Protein AF-A0A6G9YJP0-F1 (afdb_monomer)

Radius of gyration: 30.16 Å; Cα contacts (8 Å, |Δi|>4): 294; chains: 1; bounding box: 68×44×84 Å

Solvent-accessible surface area (backbone atoms only — not comparable to full-atom values): 7882 Å² total; per-residue (Å²): 136,83,89,80,90,82,89,82,90,79,85,84,78,86,76,83,77,82,79,72,84,78,80,77,76,80,76,72,69,74,70,76,77,75,74,80,74,77,34,24,38,67,34,44,14,26,33,67,63,33,75,27,62,75,21,56,33,80,40,74,47,79,42,38,86,85,32,65,51,50,36,40,43,47,75,54,76,90,77,73,64,51,41,29,36,56,25,18,42,87,87,50,48,81,44,77,42,80,38,60,91,37,66,36,70,38,48,33,6,62,37,79,44,65,46,33,34,32,22,15,16,74,41,87,62,60,38,44,32,36,39,36,89

Mean predicted aligned error: 12.92 Å

Nearest PDB structures (foldseek):
  5gu5-assembly1_A  TM=5.483E-01  e=7.716E-02  Mus musculus
  1spp-assembly1_A  TM=3.807E-01  e=6.889E-01  Sus scrofa
  3j31-assembly1_Q  TM=4.697E-01  e=1.708E+00  Sulfolobus turreted icosahedral virus 1

pLDDT: mean 83.54, std 19.72, range [42.56, 98.62]

Secondary structure (DSSP, 8-state):
---------------------------------------EEEEEEBSTT-----EE-SS-EE--TT-EEEEEEEEESS---EEEEEEE-TT--EEEEEE-SSEEEEE--S-EE--EEEEE-SSSS-EEEEEE-

Sequence (133 aa):
MKSAARAASVLAIAGVAAAAPLVANSDLLSAPSAQAGSCGGRAFAAPLNKWGPVANSSCNVAGSPGHQVCYTINIIGNGIPVVQARGYDINGNEQWYSIPNSTGCVPWGNVLAVPGIRATTPNVTGVQVTFSH

Structure (mmCIF, N/CA/C/O backbone):
data_AF-A0A6G9YJP0-F1
#
_entry.id   AF-A0A6G9YJP0-F1
#
loop_
_atom_site.group_PDB
_atom_site.id
_atom_site.type_symbol
_atom_site.label_atom_id
_atom_site.label_alt_id
_atom_site.label_comp_id
_atom_site.label_asym_id
_atom_site.label_entity_id
_atom_site.label_seq_id
_atom_site.pdbx_PDB_ins_code
_atom_site.Cartn_x
_atom_site.Cartn_y
_atom_site.Cartn_z
_atom_site.occupancy
_atom_site.B_iso_or_equiv
_atom_site.auth_seq_id
_atom_site.auth_comp_id
_atom_site.auth_asym_id
_atom_site.auth_atom_id
_atom_site.pdbx_PDB_model_num
ATOM 1 N N . MET A 1 1 ? -52.175 -23.305 64.329 1.00 42.72 1 MET A N 1
ATOM 2 C CA . MET A 1 1 ? -51.787 -24.700 64.015 1.00 42.72 1 MET A CA 1
ATOM 3 C C . MET A 1 1 ? -50.297 -24.656 63.689 1.00 42.72 1 MET A C 1
ATOM 5 O O . MET A 1 1 ? -49.944 -23.990 62.735 1.00 42.72 1 MET A O 1
ATOM 9 N N . LYS A 1 2 ? -49.426 -24.844 64.686 1.00 42.56 2 LYS A N 1
ATOM 10 C CA . LYS A 1 2 ? -48.775 -26.104 65.109 1.00 42.56 2 LYS A CA 1
ATOM 11 C C . LYS A 1 2 ? -47.764 -26.654 64.083 1.00 42.56 2 LYS A C 1
ATOM 13 O O . LYS A 1 2 ? -48.178 -27.161 63.052 1.00 42.56 2 LYS A O 1
ATOM 18 N N . SER A 1 3 ? -46.500 -26.666 64.531 1.00 42.84 3 SER A N 1
ATOM 19 C CA . SER A 1 3 ? -45.411 -27.610 64.203 1.00 42.84 3 SER A CA 1
ATOM 20 C C . SER A 1 3 ? -44.682 -27.451 62.860 1.00 42.84 3 SER A C 1
ATOM 22 O O . SER A 1 3 ? -45.304 -27.180 61.849 1.00 42.84 3 SER A O 1
ATOM 24 N N . ALA A 1 4 ? -43.368 -27.676 62.747 1.00 43.12 4 ALA A N 1
ATOM 25 C CA . ALA A 1 4 ? -42.307 -27.941 63.725 1.00 43.12 4 ALA A CA 1
ATOM 26 C C . ALA A 1 4 ? -40.939 -27.786 63.029 1.00 43.12 4 ALA A C 1
ATOM 28 O O . ALA A 1 4 ? -40.803 -28.037 61.834 1.00 43.12 4 ALA A O 1
ATOM 29 N N . ALA A 1 5 ? -39.935 -27.406 63.815 1.00 50.41 5 ALA A N 1
ATOM 30 C CA . ALA A 1 5 ? -38.524 -27.368 63.458 1.00 50.41 5 ALA A CA 1
ATOM 31 C C . ALA A 1 5 ? -37.935 -28.766 63.203 1.00 50.41 5 ALA A C 1
ATOM 33 O O . ALA A 1 5 ? -38.318 -29.715 63.887 1.00 50.41 5 ALA A O 1
ATOM 34 N N . ARG A 1 6 ? -36.904 -28.858 62.350 1.00 47.91 6 ARG A N 1
ATOM 35 C CA . ARG A 1 6 ? -35.779 -29.794 62.535 1.00 47.91 6 ARG A CA 1
ATOM 36 C C . ARG A 1 6 ? -34.473 -29.173 62.038 1.00 47.91 6 ARG A C 1
ATOM 38 O O . ARG A 1 6 ? -34.312 -28.904 60.855 1.00 47.91 6 ARG A O 1
ATOM 45 N N . ALA A 1 7 ? -33.564 -28.957 62.985 1.00 51.50 7 ALA A N 1
ATOM 46 C CA . ALA A 1 7 ? -32.160 -28.650 62.765 1.00 51.50 7 ALA A CA 1
ATOM 47 C C . ALA A 1 7 ? -31.401 -29.941 62.427 1.00 51.50 7 ALA A C 1
ATOM 49 O O . ALA A 1 7 ? -31.645 -30.978 63.046 1.00 51.50 7 ALA A O 1
ATOM 50 N N . ALA A 1 8 ? -30.471 -29.870 61.478 1.00 48.81 8 ALA A N 1
ATOM 51 C CA . ALA A 1 8 ? -29.497 -30.921 61.221 1.00 48.81 8 ALA A CA 1
ATOM 52 C C . ALA A 1 8 ? -28.096 -30.338 61.431 1.00 48.81 8 ALA A C 1
ATOM 54 O O . ALA A 1 8 ? -27.612 -29.535 60.637 1.00 48.81 8 ALA A O 1
ATOM 55 N N . SER A 1 9 ? -27.477 -30.719 62.546 1.00 54.03 9 SER A N 1
ATOM 56 C CA . SER A 1 9 ? -26.060 -30.506 62.822 1.00 54.03 9 SER A CA 1
ATOM 57 C C . SER A 1 9 ? -25.237 -31.444 61.942 1.00 54.03 9 SER A C 1
ATOM 59 O O . SER A 1 9 ? -25.414 -32.659 62.016 1.00 54.03 9 SER A O 1
ATOM 61 N N . VAL A 1 10 ? -24.324 -30.896 61.138 1.00 49.38 10 VAL A N 1
ATOM 62 C CA . VAL A 1 10 ? -23.299 -31.680 60.438 1.00 49.38 10 VAL A CA 1
ATOM 63 C C . VAL A 1 10 ? -21.944 -31.358 61.054 1.00 49.38 10 VAL A C 1
ATOM 65 O O . VAL A 1 10 ? -21.526 -30.206 61.146 1.00 49.38 10 VAL A O 1
ATOM 68 N N . LEU A 1 11 ? -21.317 -32.425 61.533 1.00 54.97 11 LEU A N 1
ATOM 69 C CA . LEU A 1 11 ? -20.037 -32.498 62.214 1.00 54.97 11 LEU A CA 1
ATOM 70 C C . LEU A 1 11 ? -18.901 -32.188 61.223 1.00 54.97 11 LEU A C 1
ATOM 72 O O . LEU A 1 11 ? -18.775 -32.855 60.198 1.00 54.97 11 LEU A O 1
ATOM 76 N N . ALA A 1 12 ? -18.076 -31.185 61.525 1.00 51.31 12 ALA A N 1
ATOM 77 C CA . ALA A 1 12 ? -16.870 -30.882 60.763 1.00 51.31 12 ALA A CA 1
ATOM 78 C C . ALA A 1 12 ? -15.748 -31.854 61.158 1.00 51.31 12 ALA A C 1
ATOM 80 O O . ALA A 1 12 ? -15.359 -31.918 62.324 1.00 51.31 12 ALA A O 1
ATOM 81 N N . ILE A 1 13 ? -15.218 -32.596 60.186 1.00 60.69 13 ILE A N 1
ATOM 82 C CA . ILE A 1 13 ? -14.025 -33.428 60.356 1.00 60.69 13 ILE A CA 1
ATOM 83 C C . ILE A 1 13 ? -12.838 -32.608 59.847 1.00 60.69 13 ILE A C 1
ATOM 85 O O . ILE A 1 13 ? -12.718 -32.349 58.650 1.00 60.69 13 ILE A O 1
ATOM 89 N N . ALA A 1 14 ? -11.987 -32.153 60.765 1.00 48.41 14 ALA A N 1
ATOM 90 C CA . ALA A 1 14 ? -10.747 -31.460 60.443 1.00 48.41 14 ALA A CA 1
ATOM 91 C C . ALA A 1 14 ? -9.723 -32.473 59.906 1.00 48.41 14 ALA A C 1
ATOM 93 O O . ALA A 1 14 ? -9.057 -33.172 60.668 1.00 48.41 14 ALA A O 1
ATOM 94 N N . GLY A 1 15 ? -9.623 -32.574 58.582 1.00 48.25 15 GLY A N 1
ATOM 95 C CA . GLY A 1 15 ? -8.528 -33.272 57.916 1.00 48.25 15 GLY A CA 1
ATOM 96 C C . GLY A 1 15 ? -7.286 -32.388 57.910 1.00 48.25 15 GLY A C 1
ATOM 97 O O . GLY A 1 15 ? -7.248 -31.374 57.216 1.00 48.25 15 GLY A O 1
ATOM 98 N N . VAL A 1 16 ? -6.271 -32.758 58.689 1.00 53.59 16 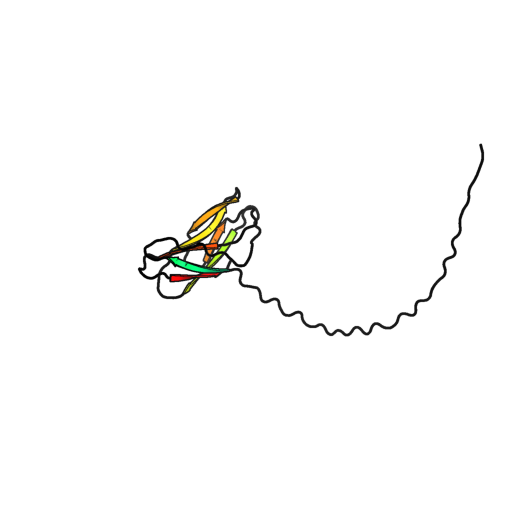VAL A N 1
ATOM 99 C CA . VAL A 1 16 ? -4.960 -32.099 58.668 1.00 53.59 16 VAL A CA 1
ATOM 100 C C . VAL A 1 16 ? -4.215 -32.597 57.430 1.00 53.59 16 VAL A C 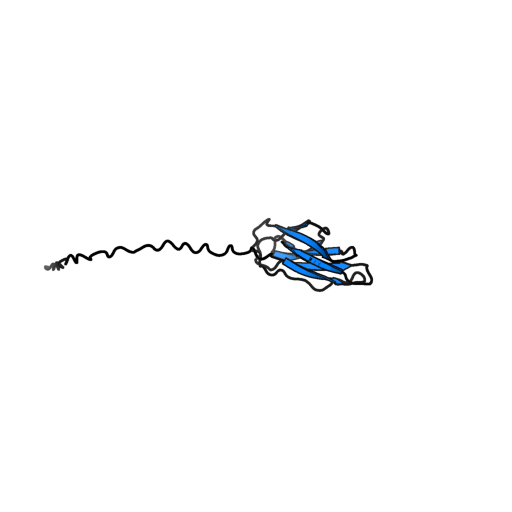1
ATOM 102 O O . VAL A 1 16 ? -3.630 -33.677 57.434 1.00 53.59 16 VAL A O 1
ATOM 105 N N . ALA A 1 17 ? -4.290 -31.842 56.335 1.00 50.12 17 ALA A N 1
ATOM 106 C CA . ALA A 1 17 ? -3.484 -32.101 55.151 1.00 50.12 17 ALA A CA 1
ATOM 107 C C . ALA A 1 17 ? -2.045 -31.639 55.423 1.00 50.12 17 ALA A C 1
ATOM 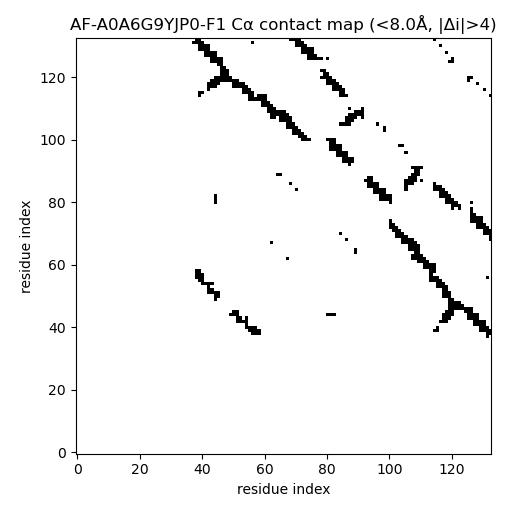109 O O . ALA A 1 17 ? -1.783 -30.447 55.584 1.00 50.12 17 ALA A O 1
ATOM 110 N N . ALA A 1 18 ? -1.113 -32.588 55.495 1.00 56.09 18 ALA A N 1
ATOM 111 C CA . ALA A 1 18 ? 0.312 -32.299 55.504 1.00 56.09 18 ALA A CA 1
ATOM 112 C C . ALA A 1 18 ? 0.692 -31.658 54.158 1.00 56.09 18 ALA A C 1
ATOM 114 O O . ALA A 1 18 ? 0.640 -32.307 53.114 1.00 56.09 18 ALA A O 1
ATOM 115 N N . ALA A 1 19 ? 1.036 -30.371 54.178 1.00 51.34 19 ALA A N 1
ATOM 116 C CA . ALA A 1 19 ? 1.556 -29.668 53.016 1.00 51.34 19 ALA A CA 1
ATOM 117 C C . ALA A 1 19 ? 2.959 -30.204 52.694 1.00 51.34 19 ALA A C 1
ATOM 119 O O . ALA A 1 19 ? 3.905 -29.993 53.453 1.00 51.34 19 ALA A O 1
ATOM 120 N N . 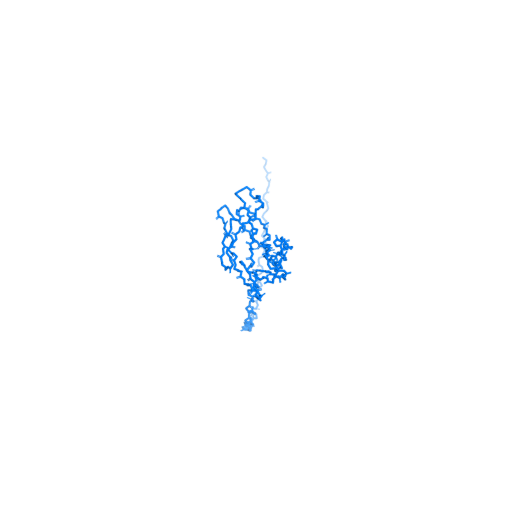ALA A 1 20 ? 3.093 -30.910 51.572 1.00 56.06 20 ALA A N 1
ATOM 121 C CA . ALA A 1 20 ? 4.398 -31.177 50.986 1.00 56.06 20 ALA A CA 1
ATOM 122 C C . ALA A 1 20 ? 5.018 -29.840 50.535 1.00 56.06 20 ALA A C 1
ATOM 124 O O . ALA A 1 20 ? 4.308 -29.021 49.940 1.00 56.06 20 ALA A O 1
ATOM 125 N N . PRO A 1 21 ? 6.314 -29.586 50.787 1.00 54.62 21 PRO A N 1
ATOM 126 C CA . PRO A 1 21 ? 6.976 -28.416 50.236 1.00 54.62 21 PRO A CA 1
ATOM 127 C C . PRO A 1 21 ? 7.010 -28.551 48.709 1.00 54.62 21 PRO A C 1
ATOM 129 O O . PRO A 1 21 ? 7.693 -29.414 48.160 1.00 54.62 21 PRO A O 1
ATOM 132 N N . LEU A 1 22 ? 6.251 -27.697 48.020 1.00 52.09 22 LEU A N 1
ATOM 133 C CA . LEU A 1 22 ? 6.431 -27.455 46.595 1.00 52.09 22 LEU A CA 1
ATOM 134 C C . LEU A 1 22 ? 7.832 -26.873 46.414 1.00 52.09 22 LEU A C 1
ATOM 136 O O . LEU A 1 22 ? 8.088 -25.715 46.741 1.00 52.09 22 LEU A O 1
ATOM 140 N N . VAL A 1 23 ? 8.744 -27.695 45.902 1.00 57.28 23 VAL A N 1
ATOM 141 C CA . VAL A 1 23 ? 10.002 -27.225 45.332 1.00 57.28 23 VAL A CA 1
ATOM 142 C C . VAL A 1 23 ? 9.623 -26.405 44.103 1.00 57.28 23 VAL A C 1
ATOM 144 O O . VAL A 1 23 ? 9.356 -26.944 43.030 1.00 57.28 23 VAL A O 1
ATOM 147 N N . ALA A 1 24 ? 9.512 -25.091 44.287 1.00 52.94 24 ALA A N 1
ATOM 148 C CA . ALA A 1 24 ? 9.416 -24.143 43.196 1.00 52.94 24 ALA A CA 1
ATOM 149 C C . ALA A 1 24 ? 10.762 -24.160 42.463 1.00 52.94 24 ALA A C 1
ATOM 151 O O . ALA A 1 24 ? 11.700 -23.458 42.837 1.00 52.94 24 ALA A O 1
ATOM 152 N N . ASN A 1 25 ? 10.871 -25.010 41.442 1.00 59.38 25 ASN A N 1
ATOM 153 C CA . ASN A 1 25 ? 11.903 -24.857 40.431 1.00 59.38 25 ASN A CA 1
ATOM 154 C C . ASN A 1 25 ? 11.580 -23.569 39.679 1.00 59.38 25 ASN A C 1
ATOM 156 O O . ASN A 1 25 ? 10.747 -23.544 38.774 1.00 59.38 25 ASN A O 1
ATOM 160 N N . SER A 1 26 ? 12.216 -22.482 40.104 1.00 52.12 26 SER A N 1
ATOM 161 C CA . SER A 1 26 ? 12.234 -21.196 39.414 1.00 52.12 26 SER A CA 1
ATOM 162 C C . SER A 1 26 ? 13.115 -21.268 38.165 1.00 52.12 26 SER A C 1
ATOM 164 O O . SER A 1 26 ? 13.921 -20.373 37.923 1.00 52.12 26 SER A O 1
ATOM 166 N N . ASP A 1 27 ? 12.948 -22.312 37.352 1.00 47.12 27 ASP A N 1
ATOM 167 C CA . ASP A 1 27 ? 13.345 -22.273 35.951 1.00 47.12 27 ASP A CA 1
ATOM 168 C C . ASP A 1 27 ? 12.323 -21.389 35.237 1.00 47.12 27 ASP A C 1
ATOM 170 O O . ASP A 1 27 ? 11.426 -21.836 34.520 1.00 47.12 27 ASP A O 1
ATOM 174 N N . LEU A 1 28 ? 12.446 -20.086 35.497 1.00 51.75 28 LEU A N 1
ATOM 175 C CA . LEU A 1 28 ? 11.925 -19.029 34.654 1.00 51.75 28 LEU A CA 1
ATOM 176 C C . LEU A 1 28 ? 12.647 -19.166 33.313 1.00 51.75 28 LEU A C 1
ATOM 178 O O . LEU A 1 28 ? 13.607 -18.452 33.023 1.00 51.75 28 LEU A O 1
ATOM 182 N N . LEU A 1 29 ? 12.194 -20.123 32.503 1.00 55.44 29 LEU A N 1
ATOM 183 C CA . LEU A 1 29 ? 12.403 -20.121 31.068 1.00 55.44 29 LEU A CA 1
ATOM 184 C C . LEU A 1 29 ? 11.933 -18.746 30.616 1.00 55.44 29 LEU A C 1
ATOM 186 O O . LEU A 1 29 ? 10.734 -18.469 30.584 1.00 55.44 29 LEU A O 1
ATOM 190 N N . SER A 1 30 ? 12.891 -17.852 30.374 1.00 58.09 30 SER A N 1
ATOM 191 C CA . SER A 1 30 ? 12.608 -16.558 29.779 1.00 58.09 30 SER A CA 1
ATOM 192 C C . SER A 1 30 ? 11.832 -16.859 28.513 1.00 58.09 30 SER A C 1
ATOM 194 O O . SER A 1 30 ? 12.362 -17.500 27.602 1.00 58.09 30 SER A O 1
ATOM 196 N N . ALA A 1 31 ? 10.549 -16.487 28.509 1.00 63.28 31 ALA A N 1
ATOM 197 C CA . ALA A 1 31 ? 9.723 -16.626 27.330 1.00 63.28 31 ALA A CA 1
ATOM 198 C C . ALA A 1 31 ? 10.510 -15.980 26.183 1.00 63.28 31 ALA A C 1
ATOM 200 O O . ALA A 1 31 ? 11.041 -14.878 26.383 1.00 63.28 31 ALA A O 1
ATOM 201 N N . PRO A 1 32 ? 10.662 -16.660 25.032 1.00 59.94 32 PRO A N 1
ATOM 202 C CA . PRO A 1 32 ? 11.332 -16.052 23.898 1.00 59.94 32 PRO A CA 1
ATOM 203 C C . PRO A 1 32 ? 10.665 -14.700 23.676 1.00 59.94 32 PRO A C 1
ATOM 205 O O . PRO A 1 32 ? 9.434 -14.614 23.650 1.00 59.94 32 PRO A O 1
ATOM 208 N N . SER A 1 33 ? 11.465 -13.637 23.605 1.00 60.62 33 SER A N 1
ATOM 209 C CA . SER A 1 33 ? 10.934 -12.330 23.256 1.00 60.62 33 SER A CA 1
ATOM 210 C C . SER A 1 33 ? 10.185 -12.515 21.945 1.00 60.62 33 SER A C 1
ATOM 212 O O . SER A 1 33 ? 10.765 -12.937 20.943 1.00 60.62 33 SER A O 1
ATOM 214 N N . ALA A 1 34 ? 8.868 -12.301 21.973 1.00 52.31 34 ALA A N 1
ATOM 215 C CA . ALA A 1 34 ? 8.070 -12.340 20.766 1.00 52.31 34 ALA A CA 1
ATOM 216 C C . ALA A 1 34 ? 8.694 -11.310 19.825 1.00 52.31 34 ALA A C 1
ATOM 218 O O . ALA A 1 34 ? 8.655 -10.109 20.096 1.00 52.31 34 ALA A O 1
ATOM 219 N N . GLN A 1 35 ? 9.357 -11.781 18.768 1.00 48.66 35 GLN A N 1
ATOM 220 C CA . GLN A 1 35 ? 9.829 -10.903 17.715 1.00 48.66 35 GLN A CA 1
ATOM 221 C C . GLN A 1 35 ? 8.589 -10.190 17.201 1.00 48.66 35 GLN A C 1
ATOM 223 O O . GLN A 1 35 ? 7.662 -10.842 16.722 1.00 48.66 35 GLN A O 1
ATOM 228 N N . ALA A 1 36 ? 8.545 -8.869 17.378 1.00 50.00 36 ALA A N 1
ATOM 229 C CA . ALA A 1 36 ? 7.490 -8.052 16.816 1.00 50.00 36 ALA A CA 1
ATOM 230 C C . ALA A 1 36 ? 7.473 -8.336 15.311 1.00 50.00 36 ALA A C 1
ATOM 232 O O . ALA A 1 36 ? 8.382 -7.931 14.584 1.00 50.00 36 ALA A O 1
ATOM 233 N N . GLY A 1 37 ? 6.491 -9.119 14.858 1.00 60.28 37 GLY A N 1
ATOM 234 C CA . GLY A 1 37 ? 6.273 -9.328 13.440 1.00 60.28 37 GLY A CA 1
ATOM 235 C C . GLY A 1 37 ? 6.080 -7.951 12.829 1.00 60.28 37 GLY A C 1
ATOM 236 O O . GLY A 1 37 ? 5.230 -7.193 13.288 1.00 60.28 37 GLY A O 1
ATOM 237 N N . SER A 1 38 ? 6.911 -7.586 11.853 1.00 75.06 38 SER A N 1
ATOM 238 C CA . SER A 1 38 ? 6.712 -6.324 11.152 1.00 75.06 38 SER A CA 1
ATOM 239 C C . SER A 1 38 ? 5.376 -6.418 10.420 1.00 75.06 38 SER A C 1
ATOM 241 O O . SER A 1 38 ? 5.210 -7.240 9.513 1.00 75.06 38 SER A O 1
ATOM 243 N N . CYS A 1 39 ? 4.406 -5.623 10.862 1.00 91.06 39 CYS A N 1
ATOM 244 C CA . CYS A 1 39 ? 3.132 -5.484 10.188 1.00 91.06 39 CYS A CA 1
ATOM 245 C C . CYS A 1 39 ? 3.388 -4.729 8.884 1.00 91.06 39 CYS A C 1
ATOM 247 O O . CYS A 1 39 ? 3.710 -3.542 8.882 1.00 91.06 39 CYS A O 1
ATOM 249 N N . GLY A 1 40 ? 3.306 -5.431 7.755 1.00 93.81 40 GLY A N 1
ATOM 250 C CA . GLY A 1 40 ? 3.762 -4.894 6.479 1.00 93.81 40 GLY A CA 1
ATOM 251 C C . GLY A 1 40 ? 3.631 -5.869 5.318 1.00 93.81 40 GLY A C 1
ATOM 252 O O . GLY A 1 40 ? 3.036 -6.940 5.448 1.00 93.81 40 GLY A O 1
ATOM 253 N N . GLY A 1 41 ? 4.185 -5.487 4.170 1.00 95.06 41 GLY A N 1
ATOM 254 C CA . GLY A 1 41 ? 4.106 -6.288 2.954 1.00 95.06 41 GLY A CA 1
ATOM 255 C C . GLY A 1 41 ? 5.006 -5.798 1.822 1.00 95.06 41 GLY A C 1
ATOM 256 O O . GLY A 1 41 ? 5.762 -4.831 1.949 1.00 95.06 41 GLY A O 1
ATOM 257 N N . ARG A 1 42 ? 4.929 -6.498 0.686 1.00 96.50 42 ARG A N 1
ATOM 258 C CA . ARG A 1 42 ? 5.670 -6.186 -0.545 1.00 96.50 42 ARG A CA 1
ATOM 259 C C . ARG A 1 42 ? 4.680 -5.883 -1.663 1.00 96.50 42 ARG A C 1
ATOM 261 O O . ARG A 1 42 ? 3.821 -6.706 -1.960 1.00 96.50 42 ARG A O 1
ATOM 268 N N . ALA A 1 43 ? 4.828 -4.726 -2.290 1.00 96.81 43 ALA A N 1
ATOM 269 C CA . ALA A 1 43 ? 4.060 -4.284 -3.440 1.00 96.81 43 ALA A CA 1
ATOM 270 C C . ALA A 1 43 ? 4.930 -4.213 -4.695 1.00 96.81 43 ALA A C 1
ATOM 272 O O . ALA A 1 43 ? 6.151 -4.048 -4.638 1.00 96.81 43 ALA A O 1
ATOM 273 N N . PHE A 1 44 ? 4.270 -4.297 -5.844 1.00 96.94 44 PHE A N 1
ATOM 274 C CA . PHE A 1 44 ? 4.886 -4.064 -7.138 1.00 96.94 44 PHE A CA 1
ATOM 275 C C . PHE A 1 44 ? 4.266 -2.821 -7.769 1.00 96.94 44 PHE A C 1
ATOM 277 O O . PHE A 1 44 ? 3.068 -2.795 -8.049 1.00 96.94 44 PHE A O 1
ATOM 284 N N . ALA A 1 45 ? 5.080 -1.790 -7.980 1.00 97.06 45 ALA A N 1
ATOM 285 C CA . ALA A 1 45 ? 4.705 -0.628 -8.763 1.00 97.06 45 ALA A CA 1
ATOM 286 C C . ALA A 1 45 ? 4.733 -1.019 -10.239 1.00 97.06 45 ALA A C 1
ATOM 288 O O . ALA A 1 45 ? 5.810 -1.202 -10.814 1.00 97.06 45 ALA A O 1
ATOM 289 N N . ALA A 1 46 ? 3.554 -1.191 -10.837 1.00 96.06 46 ALA A N 1
ATOM 290 C CA . ALA A 1 46 ? 3.470 -1.581 -12.235 1.00 96.06 46 ALA A CA 1
ATOM 291 C C . ALA A 1 46 ? 3.941 -0.434 -13.156 1.00 96.06 46 ALA A C 1
ATOM 293 O O . ALA A 1 46 ? 3.767 0.744 -12.825 1.00 96.06 46 ALA A O 1
ATOM 294 N N . PRO A 1 47 ? 4.585 -0.772 -14.289 1.00 95.50 47 PRO A N 1
ATOM 295 C CA . PRO A 1 47 ? 5.160 0.215 -15.193 1.00 95.50 47 PRO A CA 1
ATOM 296 C C . PRO A 1 47 ? 4.089 0.988 -15.969 1.00 95.50 47 PRO A C 1
ATOM 298 O O . PRO A 1 47 ? 2.919 0.592 -16.025 1.00 95.50 47 PRO A O 1
ATOM 301 N N . LEU A 1 48 ? 4.519 2.059 -16.639 1.00 94.75 48 LEU A N 1
ATOM 302 C CA . LEU A 1 48 ? 3.689 2.870 -17.540 1.00 94.75 48 LEU A CA 1
ATOM 303 C C . LEU A 1 48 ? 2.459 3.486 -16.855 1.00 94.75 48 LEU A C 1
ATOM 305 O O . LEU A 1 48 ? 1.369 3.528 -17.426 1.00 94.75 48 LEU A O 1
ATOM 309 N N . ASN A 1 49 ? 2.635 3.956 -15.620 1.00 96.06 49 ASN A N 1
ATOM 310 C CA . ASN A 1 49 ? 1.601 4.598 -14.808 1.00 96.06 49 ASN A CA 1
ATOM 311 C C . ASN A 1 49 ? 0.360 3.726 -14.539 1.00 96.06 49 ASN A C 1
ATOM 313 O O . ASN A 1 49 ? -0.695 4.240 -14.159 1.00 96.06 49 ASN A O 1
ATOM 317 N N . LYS A 1 50 ? 0.477 2.400 -14.657 1.00 96.75 50 LYS A N 1
ATOM 318 C CA . LYS A 1 50 ? -0.588 1.473 -14.270 1.00 96.75 50 LYS A CA 1
ATOM 319 C C . LYS A 1 50 ? -0.493 1.145 -12.787 1.00 96.75 50 LYS A C 1
ATOM 321 O O . LYS A 1 50 ? 0.577 0.832 -12.278 1.00 96.75 50 LYS A O 1
ATOM 326 N N . TRP A 1 51 ? -1.624 1.170 -12.090 1.00 97.31 51 TRP A N 1
ATOM 327 C CA . TRP A 1 51 ? -1.671 0.678 -10.718 1.00 97.31 51 TRP A CA 1
ATOM 328 C C . TRP A 1 51 ? -1.382 -0.821 -10.689 1.00 97.31 51 TRP A C 1
ATOM 330 O O . TRP A 1 51 ? -2.026 -1.604 -11.388 1.00 97.31 51 TRP A O 1
ATOM 340 N N . GLY A 1 52 ? -0.394 -1.203 -9.885 1.00 96.75 52 GLY A N 1
ATOM 341 C CA . GLY A 1 52 ? -0.120 -2.595 -9.568 1.00 96.75 52 GLY A CA 1
ATOM 342 C C . GLY A 1 52 ? -1.184 -3.202 -8.648 1.00 96.75 52 GLY A C 1
ATOM 343 O O . GLY A 1 52 ? -2.098 -2.505 -8.192 1.00 96.75 52 GLY A O 1
ATOM 344 N N . PRO A 1 53 ? -1.067 -4.507 -8.353 1.00 97.56 53 PRO A N 1
ATOM 345 C CA . PRO A 1 53 ? -1.960 -5.172 -7.416 1.00 97.56 53 PRO A CA 1
ATOM 346 C C . PRO A 1 53 ? -1.844 -4.556 -6.018 1.00 97.56 53 PRO A C 1
ATOM 348 O O . PRO A 1 53 ? -0.788 -4.056 -5.621 1.00 97.56 53 PRO A O 1
ATOM 351 N N . VAL A 1 54 ? -2.934 -4.632 -5.257 1.00 98.25 54 VAL A N 1
ATOM 352 C CA . VAL A 1 54 ? -2.931 -4.240 -3.847 1.00 98.25 54 VAL A CA 1
ATOM 353 C C . VAL A 1 54 ? -2.096 -5.238 -3.051 1.00 98.25 54 VAL A C 1
ATOM 355 O O . VAL A 1 54 ? -2.361 -6.440 -3.076 1.00 98.25 54 VAL A O 1
ATOM 358 N N . ALA A 1 55 ? -1.110 -4.732 -2.320 1.00 97.81 55 ALA A N 1
ATOM 359 C CA . ALA A 1 55 ? -0.348 -5.494 -1.346 1.00 97.81 55 ALA A CA 1
ATOM 360 C C . ALA A 1 55 ? -0.940 -5.270 0.043 1.00 97.81 55 ALA A C 1
ATOM 362 O O . ALA A 1 55 ? -0.917 -4.154 0.561 1.00 97.81 55 ALA A O 1
ATOM 363 N N . ASN A 1 56 ? -1.467 -6.335 0.637 1.00 97.81 56 ASN A N 1
ATOM 364 C CA . ASN A 1 56 ? -2.010 -6.305 1.987 1.00 97.81 56 ASN A CA 1
ATOM 365 C C . ASN A 1 56 ? -0.912 -6.556 3.026 1.00 97.81 56 ASN A C 1
ATOM 367 O O . ASN A 1 56 ? 0.069 -7.256 2.770 1.00 97.81 56 ASN A O 1
ATOM 371 N N . SER A 1 57 ? -1.115 -5.975 4.199 1.00 96.69 57 SER A N 1
ATOM 372 C CA . SER A 1 57 ? -0.366 -6.253 5.414 1.00 96.69 57 SER A CA 1
ATOM 373 C C . SER A 1 57 ? -0.609 -7.680 5.921 1.00 96.69 57 SER A C 1
ATOM 375 O O . SER A 1 57 ? -1.667 -8.265 5.690 1.00 96.69 57 SER A O 1
ATOM 377 N N . SER A 1 58 ? 0.354 -8.210 6.673 1.00 95.12 58 SER A N 1
ATOM 378 C CA . SER A 1 58 ? 0.226 -9.425 7.487 1.00 95.12 58 SER A CA 1
ATOM 379 C C . SER A 1 58 ? -0.625 -9.261 8.761 1.00 95.12 58 SER A C 1
ATOM 381 O O . SER A 1 58 ? -0.987 -10.262 9.377 1.00 95.12 58 SER A O 1
ATOM 383 N N . CYS A 1 59 ? -0.949 -8.031 9.162 1.00 94.12 59 CYS A N 1
ATOM 384 C CA . CYS A 1 59 ? -1.670 -7.691 10.390 1.00 94.12 59 CYS A CA 1
ATOM 385 C C . CYS A 1 59 ? -2.992 -6.966 10.106 1.00 94.12 59 CYS A C 1
ATOM 387 O O . CYS A 1 59 ? -3.120 -6.239 9.121 1.00 94.12 59 CYS A O 1
ATOM 389 N N . ASN A 1 60 ? -3.949 -7.108 11.025 1.00 95.81 60 ASN A N 1
ATOM 390 C CA . ASN A 1 60 ? -5.154 -6.281 11.074 1.00 95.81 60 ASN A CA 1
ATOM 391 C C . ASN A 1 60 ? -4.943 -5.092 12.014 1.00 95.81 60 ASN A C 1
ATOM 393 O O . ASN A 1 60 ? -4.251 -5.220 13.024 1.00 95.81 60 ASN A O 1
ATOM 397 N N . VAL A 1 61 ? -5.610 -3.976 11.726 1.00 96.12 61 VAL A N 1
ATOM 398 C CA . VAL A 1 61 ? -5.654 -2.801 12.600 1.00 96.12 61 VAL A CA 1
ATOM 399 C C . VAL A 1 61 ? -7.101 -2.497 12.966 1.00 96.12 61 VAL A C 1
ATOM 401 O O . VAL A 1 61 ? -7.954 -2.314 12.092 1.00 96.12 61 VAL A O 1
ATOM 404 N N . ALA A 1 62 ? -7.364 -2.447 14.272 1.00 96.06 62 ALA A N 1
ATOM 405 C CA . ALA A 1 62 ? -8.615 -1.959 14.835 1.00 96.06 62 ALA A CA 1
ATOM 406 C C . ALA A 1 62 ? -8.522 -0.443 15.028 1.00 96.0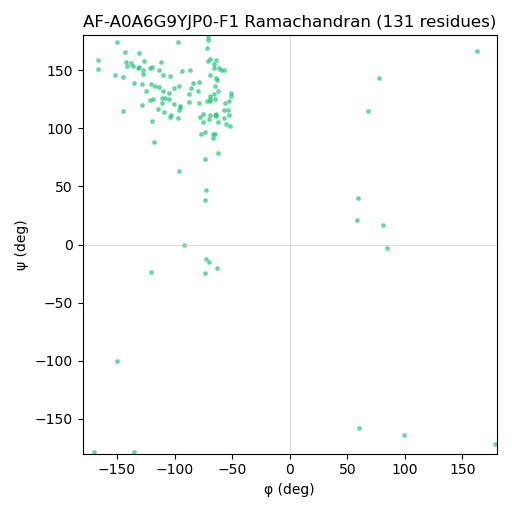6 62 ALA A C 1
ATOM 408 O O . ALA A 1 62 ? -7.628 0.043 15.720 1.00 96.06 62 ALA A O 1
ATOM 409 N N . GLY A 1 63 ? -9.436 0.293 14.409 1.00 94.12 63 GLY A N 1
ATOM 410 C CA . GLY A 1 63 ? -9.522 1.741 14.518 1.00 94.12 63 GLY A CA 1
ATOM 411 C C . GLY A 1 63 ? -10.538 2.241 15.536 1.00 94.12 63 GLY A C 1
ATOM 412 O O . GLY A 1 63 ? -11.329 1.488 16.099 1.00 94.12 63 GLY A O 1
ATOM 413 N N . SER A 1 64 ? -10.525 3.555 15.726 1.00 93.88 64 SER A N 1
ATOM 414 C CA . SER A 1 64 ? -11.509 4.335 16.472 1.00 93.88 64 SER A CA 1
ATOM 415 C C . SER A 1 64 ? -11.723 5.689 1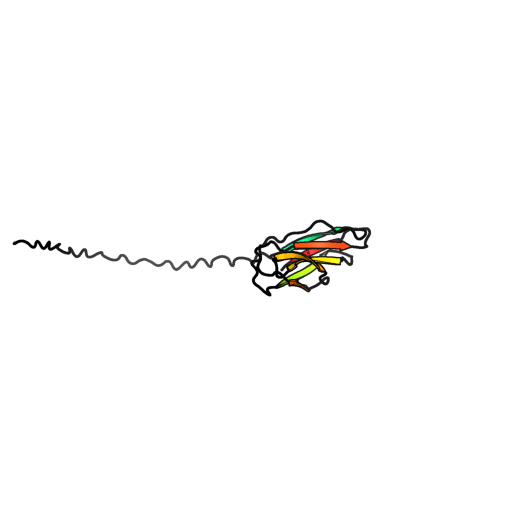5.771 1.00 93.88 64 SER A C 1
ATOM 417 O O . SER A 1 64 ? -10.941 6.059 14.887 1.00 93.88 64 SER A O 1
ATOM 419 N N . PRO A 1 65 ? -12.775 6.462 16.102 1.00 93.12 65 PRO A N 1
ATOM 420 C CA . PRO A 1 65 ? -12.976 7.783 15.507 1.00 93.12 65 PRO A CA 1
ATOM 421 C C . PRO A 1 65 ? -11.732 8.680 15.645 1.00 93.12 65 PRO A C 1
ATOM 423 O O . PRO A 1 65 ? -11.240 8.907 16.746 1.00 93.12 65 PRO A O 1
ATOM 426 N N . GLY A 1 66 ? -11.216 9.179 14.516 1.00 92.19 66 GLY A N 1
ATOM 427 C CA . GLY A 1 66 ? -9.994 9.995 14.460 1.00 92.19 66 GLY A CA 1
ATOM 428 C C . GLY A 1 66 ? -8.676 9.209 14.408 1.00 92.19 66 GLY A C 1
ATOM 429 O O . GLY A 1 66 ? -7.621 9.824 14.260 1.00 92.19 66 GLY A O 1
ATOM 430 N N . HIS A 1 67 ? -8.710 7.874 14.485 1.00 95.81 67 HIS A N 1
ATOM 431 C CA . HIS A 1 67 ? -7.517 7.040 14.362 1.00 95.81 67 HIS A CA 1
ATOM 432 C C . HIS A 1 67 ? -6.883 7.160 12.969 1.00 95.81 67 HIS A C 1
ATOM 434 O O . HIS A 1 67 ? -7.580 7.254 11.952 1.00 95.81 67 HIS A O 1
ATOM 440 N N . GLN A 1 68 ? -5.552 7.128 12.933 1.00 97.56 68 GLN A N 1
ATOM 441 C CA . GLN A 1 68 ? -4.751 7.159 11.715 1.00 97.56 68 GLN A CA 1
ATOM 442 C C . GLN A 1 68 ? -3.772 5.991 11.707 1.00 97.56 68 GLN A C 1
ATOM 444 O O . GLN A 1 68 ? -3.244 5.616 12.752 1.00 97.56 68 GLN A O 1
ATOM 449 N N . VAL A 1 69 ? -3.494 5.472 10.514 1.00 97.44 69 VAL A N 1
ATOM 450 C CA . VAL A 1 69 ? -2.460 4.459 10.289 1.00 97.44 69 VAL A CA 1
ATOM 451 C C . VAL A 1 69 ? -1.332 5.096 9.495 1.00 97.44 69 VAL A C 1
ATOM 453 O O . VAL A 1 69 ? -1.566 5.682 8.435 1.00 97.44 69 VAL A O 1
ATOM 456 N N . CYS A 1 70 ? -0.112 5.002 10.018 1.00 97.19 70 CYS A N 1
ATOM 457 C CA . CYS A 1 70 ? 1.080 5.573 9.406 1.00 97.19 70 CYS A CA 1
ATOM 458 C C . CYS A 1 70 ? 1.867 4.493 8.683 1.00 97.19 70 CYS A C 1
ATOM 460 O O . CYS A 1 70 ? 2.313 3.538 9.293 1.00 97.19 70 CYS A O 1
ATOM 462 N N . TYR A 1 71 ? 2.072 4.671 7.388 1.00 97.12 71 TYR A N 1
ATOM 463 C CA . TYR A 1 71 ? 2.830 3.763 6.548 1.00 97.12 71 TYR A CA 1
ATOM 464 C C . TYR A 1 71 ? 4.262 4.266 6.416 1.00 97.12 71 TYR A C 1
ATOM 466 O O . TYR A 1 71 ? 4.483 5.452 6.172 1.00 97.12 71 TYR A O 1
ATOM 474 N N . THR A 1 72 ? 5.227 3.360 6.521 1.00 96.88 72 THR A N 1
ATOM 475 C CA . THR A 1 72 ? 6.621 3.593 6.131 1.00 96.88 72 THR A CA 1
ATOM 476 C C . THR A 1 72 ? 6.911 2.804 4.868 1.00 96.88 72 THR A C 1
ATOM 478 O O . THR A 1 72 ? 6.671 1.601 4.821 1.00 96.88 72 THR A O 1
ATOM 481 N N . ILE A 1 73 ? 7.413 3.485 3.847 1.00 96.81 73 ILE A N 1
ATOM 482 C CA . ILE A 1 73 ? 7.661 2.979 2.503 1.00 96.81 73 ILE A CA 1
ATOM 483 C C . ILE A 1 73 ? 9.162 2.884 2.273 1.00 96.81 73 ILE A C 1
ATOM 485 O O . ILE A 1 73 ? 9.903 3.836 2.502 1.00 96.81 73 ILE A O 1
ATOM 489 N N . ASN A 1 74 ? 9.600 1.741 1.756 1.00 96.06 74 ASN A N 1
ATOM 490 C CA . ASN A 1 74 ? 10.974 1.522 1.340 1.00 96.06 74 ASN A CA 1
ATOM 491 C C . ASN A 1 74 ? 11.013 0.974 -0.092 1.00 96.06 74 ASN A C 1
ATOM 493 O O . ASN A 1 74 ? 10.443 -0.080 -0.390 1.00 96.06 74 ASN A O 1
ATOM 497 N N . ILE A 1 75 ? 11.672 1.712 -0.982 1.00 95.38 75 ILE A N 1
ATOM 498 C CA . ILE A 1 75 ? 11.761 1.406 -2.412 1.00 95.38 75 ILE A CA 1
ATOM 499 C C . ILE A 1 75 ? 12.956 0.482 -2.647 1.00 95.38 75 ILE A C 1
ATOM 501 O O . ILE A 1 75 ? 14.068 0.769 -2.215 1.00 95.38 75 ILE A O 1
ATOM 505 N N . ILE A 1 76 ? 12.734 -0.620 -3.361 1.00 94.19 76 ILE A N 1
ATOM 506 C CA . ILE A 1 76 ? 13.786 -1.562 -3.739 1.00 94.19 76 ILE A CA 1
ATOM 507 C C . ILE A 1 76 ? 14.141 -1.340 -5.210 1.00 94.19 76 ILE A C 1
ATOM 509 O O . ILE A 1 76 ? 13.368 -1.677 -6.111 1.00 94.19 76 ILE A O 1
ATOM 513 N N . GLY A 1 77 ? 15.347 -0.824 -5.444 1.00 87.06 77 GLY A N 1
ATOM 514 C CA . GLY A 1 77 ? 15.907 -0.590 -6.775 1.00 87.06 77 GLY A CA 1
ATOM 515 C C . GLY A 1 77 ? 15.780 0.858 -7.247 1.00 87.06 77 GLY A C 1
ATOM 516 O O . GLY A 1 77 ? 15.550 1.770 -6.457 1.00 87.06 77 GLY A O 1
ATOM 517 N N . ASN A 1 78 ? 15.957 1.064 -8.554 1.00 84.06 78 ASN A N 1
ATOM 518 C CA . ASN A 1 78 ? 15.970 2.391 -9.163 1.00 84.06 78 ASN A CA 1
ATOM 519 C C . ASN A 1 78 ? 14.586 2.748 -9.715 1.00 84.06 78 ASN A C 1
ATOM 521 O O . ASN A 1 78 ? 14.086 2.098 -10.634 1.00 84.06 78 ASN A O 1
ATOM 525 N N . GLY A 1 79 ? 13.979 3.805 -9.182 1.00 87.69 79 GLY A N 1
ATOM 526 C CA . GLY A 1 79 ? 12.743 4.367 -9.707 1.00 87.69 79 GLY A CA 1
ATOM 527 C C . GLY A 1 79 ? 12.029 5.271 -8.716 1.00 87.69 79 GLY A C 1
ATOM 528 O O . GLY A 1 79 ? 12.339 5.284 -7.529 1.00 87.69 79 GLY A O 1
ATOM 529 N N . ILE A 1 80 ? 11.061 6.030 -9.225 1.00 91.31 80 ILE A N 1
ATOM 530 C CA . ILE A 1 80 ? 10.238 6.936 -8.422 1.00 91.31 80 ILE A CA 1
ATOM 531 C C . ILE A 1 80 ? 8.795 6.437 -8.544 1.00 91.31 80 ILE A C 1
ATOM 533 O O . ILE A 1 80 ? 8.099 6.800 -9.496 1.00 91.31 80 ILE A O 1
ATOM 537 N N . PRO A 1 81 ? 8.358 5.511 -7.673 1.00 96.19 81 PRO A N 1
ATOM 538 C CA . PRO A 1 81 ? 6.973 5.081 -7.669 1.00 96.19 81 PRO A CA 1
ATOM 539 C C . PRO A 1 81 ? 6.076 6.200 -7.129 1.00 96.19 81 PRO A C 1
ATOM 541 O O . PRO A 1 81 ? 6.520 7.081 -6.397 1.00 96.19 81 PRO A O 1
ATOM 544 N N . VAL A 1 82 ? 4.797 6.141 -7.470 1.00 97.44 82 VAL A N 1
ATOM 545 C CA . VAL A 1 82 ? 3.724 6.840 -6.765 1.00 97.44 82 VAL A CA 1
ATOM 546 C C . VAL A 1 82 ? 2.990 5.787 -5.952 1.00 97.44 82 VAL A C 1
ATOM 548 O O . VAL A 1 82 ? 2.561 4.767 -6.500 1.00 97.44 82 VAL A O 1
ATOM 551 N N . VAL A 1 83 ? 2.869 6.016 -4.647 1.00 98.12 83 VAL A N 1
ATOM 552 C CA . VAL A 1 83 ? 2.276 5.061 -3.709 1.00 98.12 83 VAL A CA 1
ATOM 553 C C . VAL A 1 83 ? 0.977 5.624 -3.150 1.00 98.12 83 VAL A C 1
ATOM 555 O O . VAL A 1 83 ? 0.894 6.791 -2.764 1.00 98.12 83 VAL A O 1
ATOM 558 N N . GLN A 1 84 ? -0.041 4.771 -3.102 1.00 98.62 84 GLN A N 1
ATOM 559 C CA . GLN A 1 84 ? -1.270 5.027 -2.371 1.00 98.62 84 GLN A CA 1
ATOM 560 C C . GLN A 1 84 ? -1.441 3.996 -1.267 1.00 98.62 84 GLN A C 1
ATOM 562 O O . GLN A 1 84 ? -1.252 2.800 -1.496 1.00 98.62 84 GLN A O 1
ATOM 567 N N . ALA A 1 85 ? -1.837 4.467 -0.094 1.00 98.44 85 ALA A N 1
ATOM 568 C CA . ALA A 1 85 ? -2.202 3.632 1.034 1.00 98.44 85 ALA A CA 1
ATOM 569 C C . ALA A 1 85 ? -3.720 3.589 1.201 1.00 98.44 85 ALA A C 1
ATOM 571 O O . ALA A 1 85 ? -4.427 4.573 0.959 1.00 98.44 85 ALA A O 1
ATOM 572 N N . ARG A 1 86 ? -4.207 2.423 1.617 1.00 98.44 86 ARG A N 1
ATOM 573 C CA . ARG A 1 86 ? -5.594 2.210 2.004 1.00 98.44 86 ARG A CA 1
ATOM 574 C C . ARG A 1 86 ? -5.851 2.953 3.308 1.00 98.44 86 ARG A C 1
ATOM 576 O O . ARG A 1 86 ? -5.130 2.751 4.285 1.00 98.44 86 ARG A O 1
ATOM 583 N N . GLY A 1 87 ? -6.894 3.763 3.322 1.00 98.19 87 GLY A N 1
ATOM 584 C CA . GLY A 1 87 ? -7.471 4.344 4.525 1.00 98.19 87 GLY A CA 1
ATOM 585 C C . GLY A 1 87 ? -8.989 4.249 4.478 1.00 98.19 87 GLY A C 1
ATOM 586 O O . GLY A 1 87 ? -9.561 3.730 3.518 1.00 98.19 87 GLY A O 1
ATOM 587 N N . TYR A 1 88 ? -9.633 4.766 5.512 1.00 98.25 88 TYR A N 1
ATOM 588 C CA . TYR A 1 88 ? -11.081 4.787 5.634 1.00 98.25 88 TYR A CA 1
ATOM 589 C C . TYR A 1 88 ? -11.547 6.158 6.104 1.00 98.25 88 TYR A C 1
ATOM 591 O O . TYR A 1 88 ? -10.928 6.776 6.976 1.00 98.25 88 TYR A O 1
ATOM 599 N N . ASP A 1 89 ? -12.637 6.637 5.509 1.00 94.81 89 ASP A N 1
ATOM 600 C CA . ASP A 1 89 ? -13.285 7.867 5.954 1.00 94.81 89 ASP A CA 1
ATOM 601 C C . ASP A 1 89 ? -14.004 7.675 7.308 1.00 94.81 89 ASP A C 1
ATOM 603 O O . ASP A 1 89 ? -14.030 6.589 7.892 1.00 94.81 89 ASP A O 1
ATOM 607 N N . ILE A 1 90 ? -14.609 8.746 7.831 1.00 92.81 90 ILE A N 1
ATOM 608 C CA . ILE A 1 90 ? -15.324 8.704 9.118 1.00 92.81 90 ILE A CA 1
ATOM 609 C C . ILE A 1 90 ? -16.541 7.764 9.115 1.00 92.81 90 ILE A C 1
ATOM 611 O O . ILE A 1 90 ? -16.975 7.325 10.178 1.00 92.81 90 ILE A O 1
ATOM 615 N N . ASN A 1 91 ? -17.068 7.431 7.936 1.00 93.75 91 ASN A N 1
ATOM 616 C CA . ASN A 1 91 ? -18.190 6.516 7.762 1.00 93.75 91 ASN A CA 1
ATOM 617 C C . ASN A 1 91 ? -17.722 5.064 7.549 1.00 93.75 91 ASN A C 1
ATOM 619 O O . ASN A 1 91 ? -18.556 4.174 7.398 1.00 93.75 91 ASN A O 1
ATOM 623 N N . GLY A 1 92 ? -16.407 4.816 7.532 1.00 94.94 92 GLY A N 1
ATOM 624 C CA . GLY A 1 92 ? -15.823 3.501 7.288 1.00 94.94 92 GLY A CA 1
ATOM 625 C C . GLY A 1 92 ? -15.744 3.111 5.809 1.00 94.94 92 GLY A C 1
ATOM 626 O O . GLY A 1 92 ? -15.551 1.933 5.514 1.00 94.94 92 GLY A O 1
ATOM 627 N N . ASN A 1 93 ? -15.876 4.055 4.870 1.00 96.81 93 ASN A N 1
ATOM 628 C CA . ASN A 1 93 ? -15.705 3.764 3.444 1.00 96.81 93 ASN A CA 1
ATOM 629 C C . ASN A 1 93 ? -14.218 3.700 3.084 1.00 96.81 93 ASN A C 1
ATOM 631 O O . ASN A 1 93 ? -13.466 4.619 3.410 1.00 96.81 93 ASN A O 1
ATOM 635 N N . GLU A 1 94 ? -13.805 2.654 2.361 1.00 97.56 94 GLU A N 1
ATOM 636 C CA . GLU A 1 94 ? -12.428 2.521 1.867 1.00 97.56 94 GLU A CA 1
ATOM 637 C C . GLU A 1 94 ? -12.092 3.660 0.896 1.00 97.56 94 GLU A C 1
ATOM 639 O O . GLU A 1 94 ? -12.843 3.935 -0.041 1.00 97.56 94 GLU A O 1
ATOM 644 N N . GLN A 1 95 ? -10.939 4.295 1.098 1.00 98.19 95 GLN A N 1
ATOM 645 C CA . GLN A 1 95 ? -10.376 5.323 0.229 1.00 98.19 95 GLN A CA 1
ATOM 646 C C . GLN A 1 95 ? -8.875 5.079 0.019 1.00 98.19 95 GLN A C 1
ATOM 648 O O . GLN A 1 95 ? -8.186 4.498 0.860 1.00 98.19 95 GLN A O 1
ATOM 653 N N . TRP A 1 96 ? -8.354 5.548 -1.115 1.00 98.12 96 TRP A N 1
ATOM 654 C CA . TRP A 1 96 ? -6.936 5.443 -1.457 1.00 98.12 96 TRP A CA 1
ATOM 655 C C . TRP A 1 96 ? -6.274 6.814 -1.385 1.00 98.12 96 TRP A C 1
ATOM 657 O O . TRP A 1 96 ? -6.569 7.695 -2.192 1.00 98.12 96 TRP A O 1
ATOM 667 N N . TYR A 1 97 ? -5.357 6.976 -0.435 1.00 98.44 97 TYR A N 1
ATOM 668 C CA . TYR A 1 97 ? -4.672 8.238 -0.171 1.00 98.44 97 TYR A CA 1
ATOM 669 C C . TYR A 1 97 ? -3.249 8.186 -0.703 1.00 98.44 97 TYR A C 1
ATOM 671 O O . TYR A 1 97 ? -2.510 7.241 -0.426 1.00 98.44 97 TYR A O 1
ATOM 679 N N . SER A 1 98 ? -2.851 9.207 -1.458 1.00 97.94 98 SER A N 1
ATOM 680 C CA . SER A 1 98 ? -1.457 9.365 -1.872 1.00 97.94 98 SER A CA 1
ATOM 681 C C . SER A 1 98 ? -0.585 9.633 -0.649 1.00 97.94 98 SER A C 1
ATOM 683 O O . SER A 1 98 ? -0.890 10.523 0.143 1.00 97.94 98 SER A O 1
ATOM 685 N N . ILE A 1 99 ? 0.504 8.882 -0.516 1.00 97.31 99 ILE A N 1
ATOM 686 C CA . ILE A 1 99 ? 1.491 9.052 0.553 1.00 97.31 99 ILE A CA 1
ATOM 687 C C . ILE A 1 99 ? 2.870 9.331 -0.055 1.00 97.31 99 ILE A C 1
ATOM 689 O O . ILE A 1 99 ? 3.135 8.915 -1.188 1.00 97.31 99 ILE A O 1
ATOM 693 N N . PRO A 1 100 ? 3.756 10.052 0.651 1.00 94.50 100 PRO A N 1
ATOM 694 C CA . PRO A 1 100 ? 5.122 10.246 0.188 1.00 94.50 100 PRO A CA 1
ATOM 695 C C . PRO A 1 100 ? 5.877 8.911 0.127 1.00 94.50 100 PRO A C 1
ATOM 697 O O . PRO A 1 100 ? 5.558 7.957 0.837 1.00 94.50 100 PRO A O 1
ATOM 700 N N . ASN A 1 101 ? 6.947 8.876 -0.668 1.00 91.88 101 ASN A N 1
ATOM 701 C CA . ASN A 1 101 ? 7.879 7.746 -0.781 1.00 91.88 101 ASN A CA 1
ATOM 702 C C . ASN A 1 101 ? 8.809 7.608 0.445 1.00 91.88 101 ASN A C 1
ATOM 704 O O . ASN A 1 1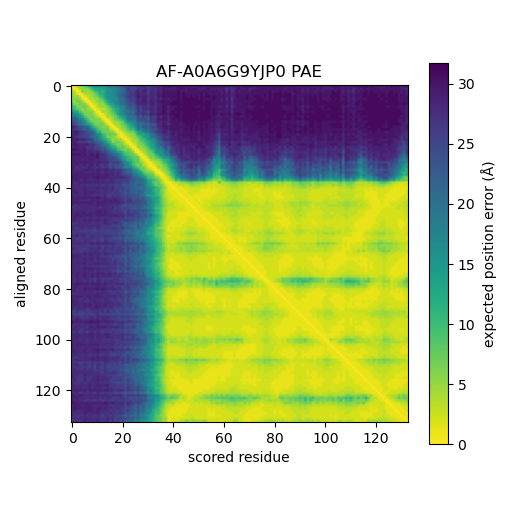01 ? 10.001 7.344 0.310 1.00 91.88 101 ASN A O 1
ATOM 708 N N . SER A 1 102 ? 8.273 7.855 1.636 1.00 93.19 102 SER A N 1
ATOM 709 C CA . SER A 1 102 ? 8.949 7.746 2.924 1.00 93.19 102 SER A CA 1
ATOM 710 C C . SER A 1 102 ? 7.913 7.366 3.980 1.00 93.19 102 SER A C 1
ATOM 712 O O . SER A 1 102 ? 7.498 6.216 4.023 1.00 93.19 102 SER A O 1
ATOM 714 N N . THR A 1 103 ? 7.423 8.309 4.777 1.00 96.69 103 THR A N 1
ATOM 715 C CA . THR A 1 103 ? 6.431 8.050 5.822 1.00 96.69 103 THR A CA 1
ATOM 716 C C . THR A 1 103 ? 5.219 8.947 5.636 1.00 96.69 103 THR A C 1
ATOM 718 O O . THR A 1 103 ? 5.361 10.157 5.462 1.00 96.69 103 THR A O 1
ATOM 721 N N . GLY A 1 104 ? 4.022 8.367 5.687 1.00 97.31 104 GLY A N 1
ATOM 722 C CA . GLY A 1 104 ? 2.767 9.107 5.572 1.00 97.31 104 GLY A CA 1
ATOM 723 C C . GLY A 1 104 ? 1.629 8.417 6.306 1.00 97.31 104 GLY A C 1
ATOM 724 O O . GLY A 1 104 ? 1.575 7.193 6.351 1.00 97.31 10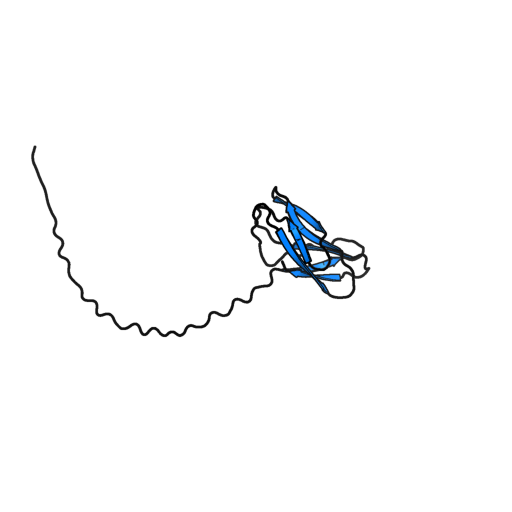4 GLY A O 1
ATOM 725 N N . CYS A 1 105 ? 0.715 9.201 6.870 1.00 97.62 105 CYS A N 1
ATOM 726 C CA . CYS A 1 105 ? -0.428 8.687 7.617 1.00 97.62 105 CYS A CA 1
ATOM 727 C C . CYS A 1 105 ? -1.731 8.918 6.858 1.00 97.62 105 CYS A C 1
ATOM 729 O O . CYS A 1 105 ? -1.886 9.916 6.153 1.00 97.62 105 CYS A O 1
ATOM 731 N N . VAL A 1 106 ? -2.664 7.984 7.008 1.00 98.19 106 VAL A N 1
ATOM 732 C CA . VAL A 1 106 ? -3.991 8.034 6.388 1.00 98.19 106 VAL A CA 1
ATOM 733 C C . VAL A 1 106 ? -5.061 7.843 7.462 1.00 98.19 106 VAL A C 1
ATOM 735 O O . VAL A 1 106 ? -4.803 7.164 8.463 1.00 98.19 106 VAL A O 1
ATOM 738 N N . PRO A 1 107 ? -6.259 8.424 7.295 1.00 98.00 107 PRO A N 1
ATOM 739 C CA . PRO A 1 107 ? -7.358 8.177 8.218 1.00 98.00 107 PRO A CA 1
ATOM 740 C C . PRO A 1 107 ? -7.761 6.698 8.174 1.00 98.00 107 PRO A C 1
ATOM 742 O O . PRO A 1 107 ? -7.742 6.072 7.115 1.00 98.00 107 PRO A O 1
ATOM 745 N N . TRP A 1 108 ? -8.098 6.139 9.334 1.00 96.50 108 TRP A N 1
ATOM 746 C CA . TRP A 1 108 ? -8.532 4.746 9.477 1.00 96.50 108 TRP A CA 1
ATOM 747 C C . TRP A 1 108 ? -9.939 4.624 10.070 1.00 96.50 108 TRP A C 1
ATOM 749 O O . TRP A 1 108 ? -10.616 3.634 9.834 1.00 96.50 108 TRP A O 1
ATOM 759 N N . GLY A 1 109 ? -10.410 5.631 10.811 1.00 92.69 109 GLY A N 1
ATOM 760 C CA . GLY A 1 109 ? -11.779 5.653 11.333 1.00 92.69 109 GLY A CA 1
ATOM 761 C C . GLY A 1 109 ? -12.096 4.480 12.269 1.00 92.69 109 GLY A C 1
ATOM 762 O O . GLY A 1 109 ? -11.205 3.887 12.869 1.00 92.69 109 GLY A O 1
ATOM 763 N N . ASN A 1 110 ? -13.383 4.154 12.421 1.00 95.75 110 ASN A N 1
ATOM 764 C CA . ASN A 1 110 ? -13.868 3.101 13.321 1.00 95.75 110 ASN A CA 1
ATOM 765 C C . ASN A 1 110 ? -14.092 1.768 12.583 1.00 95.75 110 ASN A C 1
ATOM 767 O O . ASN A 1 110 ? -15.226 1.301 12.470 1.00 95.75 110 ASN A O 1
ATOM 771 N N . VAL A 1 111 ? -13.024 1.176 12.040 1.00 97.25 111 VAL A N 1
ATOM 772 C CA . VAL A 1 111 ? -13.086 -0.109 11.317 1.00 97.25 111 VAL A CA 1
ATOM 773 C C . VAL A 1 111 ? -12.024 -1.092 11.806 1.00 97.25 111 VAL A C 1
ATOM 775 O O . VAL A 1 111 ? -10.950 -0.693 12.255 1.00 97.25 111 VAL A O 1
ATOM 778 N N . LEU A 1 112 ? -12.303 -2.392 11.679 1.00 97.44 112 LEU A N 1
ATOM 779 C CA . LEU A 1 112 ? -11.303 -3.456 11.785 1.00 97.44 112 LEU A CA 1
ATOM 780 C C . LEU A 1 112 ? -10.987 -3.954 10.376 1.00 97.44 112 LEU A C 1
ATOM 782 O O . LEU A 1 112 ? -11.833 -4.588 9.746 1.00 97.44 112 LEU A O 1
ATOM 786 N N . ALA A 1 113 ? -9.788 -3.662 9.881 1.00 97.56 113 ALA A N 1
ATOM 787 C CA . ALA A 1 113 ? -9.409 -4.030 8.522 1.00 97.56 113 ALA A CA 1
ATOM 788 C C . ALA A 1 113 ? -7.908 -4.299 8.368 1.00 97.56 113 ALA A C 1
ATOM 790 O O . ALA A 1 113 ? -7.119 -4.081 9.287 1.00 97.56 113 ALA A O 1
ATOM 791 N N . VAL A 1 114 ? -7.516 -4.756 7.176 1.00 97.62 114 VAL A N 1
ATOM 792 C CA . VAL A 1 114 ? -6.119 -5.014 6.807 1.00 97.62 114 VAL A CA 1
ATOM 793 C C . VAL A 1 114 ? -5.538 -3.795 6.076 1.00 97.62 114 VAL A C 1
ATOM 795 O O . VAL A 1 114 ? -6.041 -3.437 5.001 1.00 97.62 114 VAL A O 1
ATOM 798 N N . PRO A 1 115 ? -4.481 -3.155 6.608 1.00 97.69 115 PRO A N 1
ATOM 799 C CA . PRO A 1 115 ? -3.719 -2.121 5.909 1.00 97.69 115 PRO A CA 1
ATOM 800 C C . PRO A 1 115 ? -3.156 -2.626 4.589 1.00 97.69 115 PRO A C 1
ATOM 802 O O . PRO A 1 115 ? -2.865 -3.811 4.427 1.00 97.69 115 PRO A O 1
ATOM 805 N N . GLY A 1 116 ? -2.993 -1.737 3.620 1.00 98.00 116 GLY A N 1
ATOM 806 C CA . GLY A 1 116 ? -2.472 -2.135 2.322 1.00 98.00 116 GLY A CA 1
ATOM 807 C C . GLY A 1 116 ? -2.058 -0.956 1.470 1.00 98.00 116 GLY A C 1
ATOM 808 O O . GLY A 1 116 ? -2.516 0.166 1.677 1.00 98.00 116 GLY A O 1
ATOM 809 N N . ILE A 1 117 ? -1.190 -1.223 0.501 1.00 98.44 117 ILE A N 1
ATOM 810 C CA . ILE A 1 117 ? -0.737 -0.222 -0.462 1.00 98.44 117 ILE A CA 1
ATOM 811 C C . ILE A 1 117 ? -0.949 -0.706 -1.891 1.00 98.44 117 ILE A C 1
ATOM 813 O O . ILE A 1 117 ? -0.985 -1.906 -2.170 1.00 98.44 117 ILE A O 1
ATOM 817 N N . ARG A 1 118 ? -1.007 0.243 -2.817 1.00 98.19 118 ARG A N 1
ATOM 818 C CA . ARG A 1 118 ? -0.818 0.014 -4.250 1.00 98.19 118 ARG A CA 1
ATOM 819 C C . ARG A 1 118 ? 0.164 1.042 -4.782 1.00 98.19 118 ARG A C 1
ATOM 821 O O . ARG A 1 118 ? 0.268 2.146 -4.248 1.00 98.19 118 ARG A O 1
ATOM 828 N N . ALA A 1 119 ? 0.889 0.682 -5.828 1.00 98.00 119 ALA A N 1
ATOM 829 C CA . ALA A 1 119 ? 1.912 1.546 -6.390 1.00 98.00 119 ALA A CA 1
ATOM 830 C C . ALA A 1 119 ? 1.875 1.531 -7.918 1.00 98.00 119 ALA A C 1
ATOM 832 O O . ALA A 1 119 ? 1.405 0.577 -8.540 1.00 98.00 119 ALA A O 1
ATOM 833 N N . THR A 1 120 ? 2.388 2.597 -8.511 1.00 97.88 120 THR A N 1
ATOM 834 C CA . THR A 1 120 ? 2.529 2.778 -9.957 1.00 97.88 120 THR A CA 1
ATOM 835 C C . THR A 1 120 ? 3.846 3.488 -10.245 1.00 97.88 120 THR A C 1
ATOM 837 O O . THR A 1 120 ? 4.393 4.141 -9.357 1.00 97.88 120 THR A O 1
ATOM 840 N N . THR A 1 121 ? 4.403 3.359 -11.444 1.00 96.81 121 THR A N 1
ATOM 841 C CA . THR A 1 121 ? 5.616 4.094 -11.827 1.00 96.81 121 THR A CA 1
ATOM 842 C C . THR A 1 121 ? 5.583 4.496 -13.303 1.00 96.81 121 THR A C 1
ATOM 844 O O . THR A 1 121 ? 5.093 3.722 -14.130 1.00 96.81 121 THR A O 1
ATOM 847 N N . PRO A 1 122 ? 6.112 5.679 -13.676 1.00 95.50 122 PRO A N 1
ATOM 848 C CA . PRO A 1 122 ? 6.265 6.055 -15.082 1.00 95.50 122 PRO A CA 1
ATOM 849 C C . PRO A 1 122 ? 7.356 5.244 -15.795 1.00 95.50 122 PRO A C 1
ATOM 851 O O . PRO A 1 122 ? 7.414 5.247 -17.023 1.00 95.50 122 PRO A O 1
ATOM 854 N N . ASN A 1 123 ? 8.214 4.547 -15.045 1.00 92.25 123 ASN A N 1
ATOM 855 C CA . ASN A 1 123 ? 9.262 3.706 -15.606 1.00 92.25 123 ASN A CA 1
ATOM 856 C C . ASN A 1 123 ? 8.677 2.595 -16.492 1.00 92.25 123 ASN A C 1
ATOM 858 O O . ASN A 1 123 ? 7.578 2.089 -16.257 1.00 92.25 123 ASN A O 1
ATOM 862 N N . VAL A 1 124 ? 9.449 2.187 -17.502 1.00 90.50 124 VAL A N 1
ATOM 863 C CA . VAL A 1 124 ? 9.109 1.051 -18.379 1.00 90.50 124 VAL A CA 1
ATOM 864 C C . VAL A 1 124 ? 9.302 -0.295 -17.676 1.00 90.50 124 VAL A C 1
ATOM 86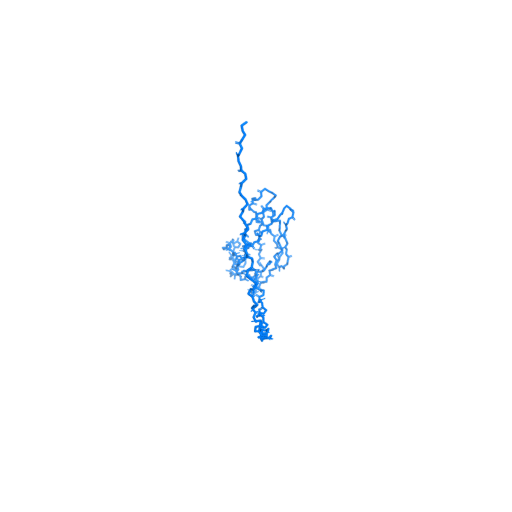6 O O . VAL A 1 124 ? 8.655 -1.280 -18.024 1.00 90.50 124 VAL A O 1
ATOM 869 N N . THR A 1 125 ? 10.162 -0.328 -16.658 1.00 89.81 125 THR A N 1
ATOM 870 C CA . THR A 1 125 ? 10.340 -1.448 -15.737 1.00 89.81 125 THR A CA 1
ATOM 871 C C . THR A 1 125 ? 9.593 -1.156 -14.439 1.00 89.81 125 THR A C 1
ATOM 873 O O . THR A 1 125 ? 9.644 -0.045 -13.913 1.00 89.81 125 THR A O 1
ATOM 876 N N . GLY A 1 126 ? 8.859 -2.145 -13.925 1.00 92.19 126 GLY A N 1
ATOM 877 C CA . GLY A 1 126 ? 8.203 -1.995 -12.628 1.00 92.19 126 GLY A CA 1
ATOM 878 C C . GLY A 1 126 ? 9.214 -1.953 -11.480 1.00 92.19 126 GLY A C 1
ATOM 879 O O . GLY A 1 126 ? 10.350 -2.410 -11.619 1.00 92.19 126 GLY A O 1
ATOM 880 N N . VAL A 1 127 ? 8.795 -1.408 -10.340 1.00 95.38 127 VAL A N 1
ATOM 881 C CA . VAL A 1 127 ? 9.651 -1.186 -9.162 1.00 95.38 127 VAL A CA 1
ATOM 882 C C . VAL A 1 127 ? 9.072 -1.939 -7.972 1.00 95.38 127 VAL A C 1
ATOM 884 O O . VAL A 1 127 ? 7.859 -1.937 -7.764 1.00 95.38 127 VAL A O 1
ATOM 887 N N . GLN A 1 128 ? 9.916 -2.593 -7.175 1.00 96.62 128 GLN A N 1
ATOM 888 C CA . GLN A 1 128 ? 9.447 -3.210 -5.937 1.00 96.62 128 GLN A CA 1
ATOM 889 C C . GLN A 1 128 ? 9.412 -2.191 -4.805 1.00 96.62 128 GLN A C 1
ATOM 891 O O . GLN A 1 128 ? 10.321 -1.381 -4.638 1.00 96.62 128 GLN A O 1
ATOM 896 N N . VAL A 1 129 ? 8.354 -2.257 -4.008 1.00 96.31 129 VAL A N 1
ATOM 897 C CA . VAL A 1 129 ? 8.151 -1.400 -2.845 1.00 96.31 129 VAL A CA 1
ATOM 898 C C . VAL A 1 129 ? 7.840 -2.293 -1.657 1.00 96.31 129 VAL A C 1
ATOM 900 O O . VAL A 1 129 ? 7.092 -3.260 -1.766 1.00 96.31 129 VAL A O 1
ATOM 903 N N . THR A 1 130 ? 8.420 -1.987 -0.512 1.00 96.62 130 THR A N 1
ATOM 904 C CA . THR A 1 130 ? 8.090 -2.624 0.763 1.00 96.62 130 THR A CA 1
ATOM 905 C C . THR A 1 130 ? 7.458 -1.599 1.673 1.00 96.62 130 THR A C 1
ATOM 907 O O . THR A 1 130 ? 7.742 -0.407 1.544 1.00 96.62 130 THR A O 1
ATOM 910 N N . PHE A 1 131 ? 6.577 -2.049 2.556 1.00 96.56 131 PHE A N 1
ATOM 911 C CA . PHE A 1 131 ? 5.949 -1.163 3.518 1.00 96.56 131 PHE A CA 1
ATOM 912 C C . PHE A 1 131 ? 5.776 -1.816 4.879 1.00 96.56 131 PHE A C 1
ATOM 914 O O . PHE A 1 131 ? 5.619 -3.034 4.964 1.00 96.56 131 PHE A O 1
ATOM 921 N N . SER A 1 132 ? 5.742 -0.980 5.911 1.00 96.38 132 SER A N 1
ATOM 922 C CA . SER A 1 132 ? 5.278 -1.309 7.259 1.00 96.38 132 SER A CA 1
ATOM 923 C C . SER A 1 132 ? 4.284 -0.255 7.751 1.00 96.38 132 SER A C 1
ATOM 925 O O . SER A 1 132 ? 4.194 0.815 7.147 1.00 96.38 132 SER A O 1
ATOM 927 N N . HIS A 1 133 ? 3.538 -0.547 8.814 1.00 92.69 133 HIS A N 1
ATOM 928 C CA . HIS A 1 133 ? 2.619 0.384 9.482 1.00 92.69 133 HIS A CA 1
ATOM 929 C C . HIS A 1 133 ? 2.476 0.066 10.970 1.00 92.69 133 HIS A C 1
ATOM 931 O O . HIS A 1 133 ? 2.893 -1.049 11.362 1.00 92.69 133 HIS A O 1
#

Organism: NCBI:txid228602

Foldseek 3Di:
DDDDDDDDDDDDDDDDDDDDDPPPPPPPPPDPDPPPDFFKFKEKAAEQFDKGDKTWTPDKDADAAPDKDKKAKDWDDDFAKWKWKWAADQVRDIDTHTDHNGMDIHHHHGDIGIIIMIIHGNDPDMIMMMMGD